Protein AF-A0A1Q9LMV5-F1 (afdb_monomer)

Secondary structure (DSSP, 8-state):
----SS-SS-HHHHHHHHHHHHHHHHHHHHHHHHHHHHHHHGGGT--SHHHHHHHHHHHHHHHHHHHHHHHH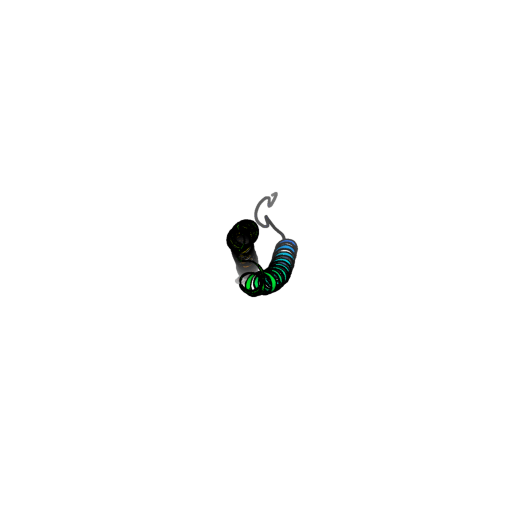HHHHHHHHHHHHHHHHHHHHHHHHHTS------

Mean predicted aligned error: 10.6 Å

Structure (mmCIF, N/CA/C/O backbone):
data_AF-A0A1Q9LMV5-F1
#
_entry.id   AF-A0A1Q9LMV5-F1
#
loop_
_atom_site.group_PDB
_atom_site.id
_atom_site.type_symbol
_atom_site.label_atom_id
_atom_site.label_alt_id
_atom_site.label_comp_id
_atom_site.label_asym_id
_atom_site.label_entity_id
_atom_site.label_seq_id
_atom_site.pdbx_PDB_ins_code
_atom_site.Cartn_x
_atom_site.Cartn_y
_atom_site.Cartn_z
_atom_site.occupancy
_atom_site.B_iso_or_equiv
_atom_site.auth_seq_id
_atom_site.auth_comp_id
_atom_site.auth_asym_id
_atom_site.auth_atom_id
_atom_site.pdbx_PDB_model_num
ATOM 1 N N . MET A 1 1 ? 24.016 15.596 -33.573 1.00 36.94 1 MET A N 1
ATOM 2 C CA . MET A 1 1 ? 22.544 15.575 -33.434 1.00 3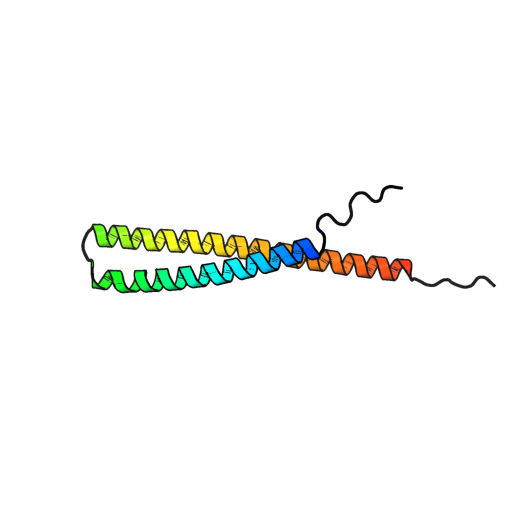6.94 1 MET A CA 1
ATOM 3 C C . MET A 1 1 ? 22.224 15.100 -32.029 1.00 36.94 1 MET A C 1
ATOM 5 O O . MET A 1 1 ? 22.606 13.993 -31.677 1.00 36.94 1 MET A O 1
ATOM 9 N N . SER A 1 2 ? 21.663 15.979 -31.200 1.00 40.12 2 SER A N 1
ATOM 10 C CA . SER A 1 2 ? 21.382 15.704 -29.787 1.00 40.12 2 SER A CA 1
ATOM 11 C C . SER A 1 2 ? 20.191 14.750 -29.676 1.00 40.12 2 SER A C 1
ATOM 13 O O . SER A 1 2 ? 19.092 15.110 -30.092 1.00 40.12 2 SER A O 1
ATOM 15 N N . ASN A 1 3 ? 20.395 13.539 -29.147 1.00 42.53 3 ASN A N 1
ATOM 16 C CA . ASN A 1 3 ? 19.317 12.578 -28.891 1.00 42.53 3 ASN A CA 1
ATOM 17 C C . ASN A 1 3 ? 18.640 12.911 -27.549 1.00 42.53 3 ASN A C 1
ATOM 19 O O . ASN A 1 3 ? 18.738 12.175 -26.570 1.00 42.53 3 ASN A O 1
ATOM 23 N N . ASN A 1 4 ? 18.009 14.083 -27.491 1.00 50.41 4 ASN A N 1
ATOM 24 C CA . ASN A 1 4 ? 17.148 14.484 -26.385 1.00 50.41 4 ASN A CA 1
ATOM 25 C C . ASN A 1 4 ? 15.801 13.761 -26.540 1.00 50.41 4 ASN A C 1
ATOM 27 O O . ASN A 1 4 ? 15.023 14.129 -27.416 1.00 50.41 4 ASN A O 1
ATOM 31 N N . GLY A 1 5 ? 15.506 12.765 -25.691 1.00 44.91 5 GLY A N 1
ATOM 32 C CA . GLY A 1 5 ? 14.101 12.434 -25.400 1.00 44.91 5 GLY A CA 1
ATOM 33 C C . GLY A 1 5 ? 13.666 10.978 -25.202 1.00 44.91 5 GLY A C 1
ATOM 34 O O . GLY A 1 5 ? 12.476 10.783 -24.990 1.00 44.91 5 GLY A O 1
ATOM 35 N N . ARG A 1 6 ? 14.532 9.951 -25.243 1.00 47.66 6 ARG A N 1
ATOM 36 C CA . ARG A 1 6 ? 14.044 8.545 -25.279 1.00 47.66 6 ARG A CA 1
ATOM 37 C C . ARG A 1 6 ? 14.330 7.648 -24.063 1.00 47.66 6 ARG A C 1
ATOM 39 O O . ARG A 1 6 ? 14.067 6.460 -24.143 1.00 47.66 6 ARG A O 1
ATOM 46 N N . ASN A 1 7 ? 14.801 8.198 -22.940 1.00 52.97 7 ASN A N 1
ATOM 47 C CA . ASN A 1 7 ? 15.002 7.465 -21.673 1.00 52.97 7 ASN A CA 1
ATOM 48 C C . ASN A 1 7 ? 14.595 8.334 -20.466 1.00 52.97 7 ASN A C 1
ATOM 50 O O . ASN A 1 7 ? 15.441 8.737 -19.673 1.00 52.97 7 ASN A O 1
ATOM 54 N N . ALA A 1 8 ? 13.313 8.699 -20.346 1.00 54.06 8 ALA A N 1
ATOM 55 C CA . ALA A 1 8 ? 12.851 9.639 -19.312 1.00 54.06 8 ALA A CA 1
ATOM 56 C C . ALA A 1 8 ? 13.029 9.129 -17.862 1.00 54.06 8 ALA A C 1
ATOM 58 O O . ALA A 1 8 ? 13.049 9.933 -16.936 1.00 54.06 8 ALA A O 1
ATOM 59 N N . TYR A 1 9 ? 13.243 7.824 -17.666 1.00 61.09 9 TYR A N 1
ATOM 60 C CA . TYR A 1 9 ? 13.717 7.238 -16.412 1.00 61.09 9 TYR A CA 1
ATOM 61 C C . TYR A 1 9 ? 14.681 6.097 -16.739 1.00 61.09 9 TYR A C 1
ATOM 63 O O . TYR A 1 9 ? 14.364 5.255 -17.579 1.00 61.09 9 TYR A O 1
ATOM 71 N N . SER A 1 10 ? 15.856 6.061 -16.102 1.00 80.50 10 SER A N 1
ATOM 72 C CA . SER A 1 10 ? 16.761 4.918 -16.247 1.00 80.50 10 SER A CA 1
ATOM 73 C C . SER A 1 10 ? 16.100 3.662 -15.672 1.00 80.50 10 SER A C 1
ATOM 75 O O . SER A 1 10 ? 15.412 3.736 -14.651 1.00 80.50 10 SER A O 1
ATOM 77 N N . ASP A 1 11 ? 16.324 2.498 -16.290 1.00 82.12 11 ASP A N 1
ATOM 78 C CA . ASP A 1 11 ? 15.827 1.205 -15.788 1.00 82.12 11 ASP A CA 1
ATOM 79 C C . ASP A 1 11 ? 16.124 1.023 -14.292 1.00 82.12 11 ASP A C 1
ATOM 81 O O . ASP A 1 11 ? 15.278 0.558 -13.531 1.00 82.12 11 ASP A O 1
ATOM 85 N N . GLN A 1 12 ? 17.302 1.472 -13.849 1.00 83.88 12 GLN A N 1
ATOM 86 C CA . GLN A 1 12 ? 17.714 1.413 -12.451 1.00 83.88 12 GLN A CA 1
ATOM 87 C C . GLN A 1 12 ? 16.842 2.275 -11.526 1.00 83.88 12 GLN A C 1
ATOM 89 O O . GLN A 1 12 ? 16.544 1.862 -10.404 1.00 83.88 12 GLN A O 1
ATOM 94 N N . ALA A 1 13 ? 16.412 3.457 -11.978 1.00 85.62 13 ALA A N 1
ATOM 95 C CA . ALA A 1 13 ? 15.504 4.304 -11.212 1.00 85.62 13 ALA A CA 1
ATOM 96 C C 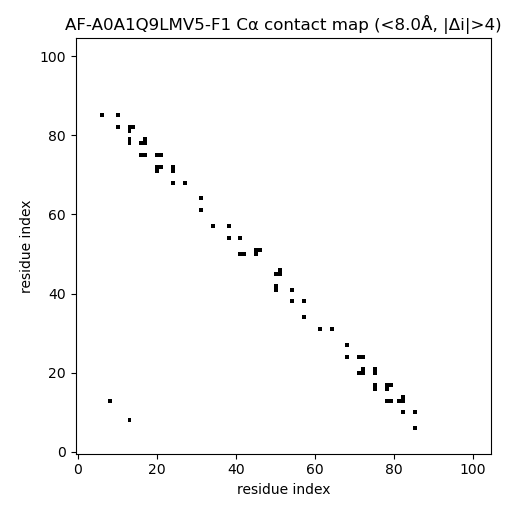. ALA A 1 13 ? 14.128 3.640 -11.061 1.00 85.62 13 ALA A C 1
ATOM 98 O O . ALA A 1 13 ? 13.583 3.615 -9.958 1.00 85.62 13 ALA A O 1
ATOM 99 N N . LEU A 1 14 ? 13.601 3.035 -12.132 1.00 88.75 14 LEU A N 1
ATOM 100 C CA . LEU A 1 14 ? 12.328 2.308 -12.085 1.00 88.75 14 LEU A CA 1
ATOM 101 C C . LEU A 1 14 ? 12.405 1.092 -11.162 1.00 88.75 14 LEU A C 1
ATOM 103 O O . LEU A 1 14 ? 11.516 0.905 -10.338 1.00 88.75 14 LEU A O 1
ATOM 107 N N . ILE A 1 15 ? 13.486 0.311 -11.233 1.00 90.31 15 ILE A N 1
ATOM 108 C CA . ILE A 1 15 ? 13.720 -0.825 -10.328 1.00 90.31 15 ILE A CA 1
ATOM 109 C C . ILE A 1 15 ? 13.750 -0.363 -8.866 1.00 90.31 15 ILE A C 1
ATOM 111 O O . ILE A 1 15 ? 13.131 -0.994 -8.012 1.00 90.31 15 ILE A O 1
ATOM 115 N N . SER A 1 16 ? 14.423 0.753 -8.572 1.00 90.06 16 SER A N 1
ATOM 116 C CA . SER A 1 16 ? 14.467 1.314 -7.216 1.00 90.06 16 SER A CA 1
ATOM 117 C C . SER A 1 16 ? 13.072 1.701 -6.708 1.00 90.06 16 SER A C 1
ATOM 119 O O . SER A 1 16 ? 12.684 1.313 -5.605 1.00 90.06 16 SER A O 1
ATOM 121 N N . VAL A 1 17 ? 12.279 2.394 -7.536 1.00 88.56 17 VAL A N 1
ATOM 122 C CA . VAL A 1 17 ? 10.896 2.780 -7.202 1.00 88.56 17 VAL A CA 1
ATOM 123 C C . VAL A 1 17 ? 10.009 1.553 -6.986 1.00 88.56 17 VAL A C 1
ATOM 125 O O . VAL A 1 17 ? 9.257 1.513 -6.012 1.00 88.56 17 VAL A O 1
ATOM 128 N N . ILE A 1 18 ? 10.111 0.542 -7.851 1.00 92.44 18 ILE A N 1
ATOM 129 C CA . ILE A 1 18 ? 9.370 -0.721 -7.733 1.00 92.44 18 ILE A CA 1
ATOM 130 C C . ILE A 1 18 ? 9.696 -1.406 -6.402 1.00 92.44 18 ILE A C 1
ATOM 132 O O . ILE A 1 18 ? 8.788 -1.700 -5.626 1.00 92.44 18 ILE A O 1
ATOM 136 N N . ASN A 1 19 ? 10.982 -1.588 -6.095 1.00 94.00 19 ASN A N 1
ATOM 137 C CA . ASN A 1 19 ? 11.420 -2.271 -4.877 1.00 94.00 19 ASN A CA 1
ATOM 138 C C . ASN A 1 19 ? 11.012 -1.509 -3.608 1.00 94.00 19 ASN A C 1
ATOM 140 O O . ASN A 1 19 ? 10.543 -2.112 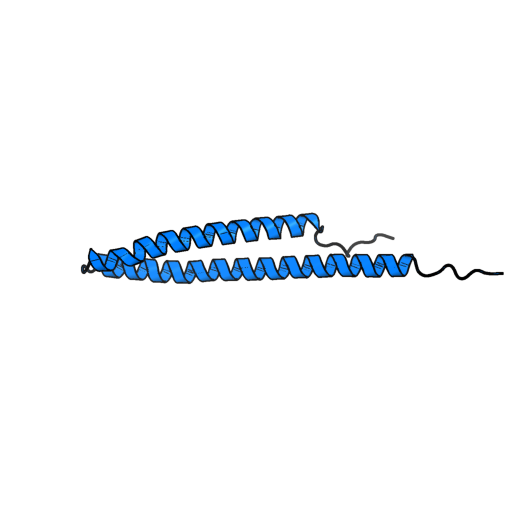-2.639 1.00 94.00 19 ASN A O 1
ATOM 144 N N . GLY A 1 20 ? 11.159 -0.181 -3.614 1.00 94.19 20 GLY A N 1
ATOM 145 C CA . GLY A 1 20 ? 10.729 0.668 -2.504 1.00 94.19 20 GLY A CA 1
ATOM 146 C C . GLY A 1 20 ? 9.217 0.595 -2.281 1.00 94.19 20 GLY A C 1
ATOM 147 O O . GLY A 1 20 ? 8.759 0.483 -1.145 1.00 94.19 20 GLY A O 1
ATOM 148 N N . THR A 1 21 ? 8.442 0.572 -3.366 1.00 92.56 21 THR A N 1
ATOM 149 C CA . THR A 1 21 ? 6.979 0.481 -3.307 1.00 92.56 21 THR A CA 1
ATOM 150 C C . THR A 1 21 ? 6.515 -0.900 -2.829 1.00 92.56 21 THR A C 1
ATOM 152 O O . THR A 1 21 ? 5.635 -0.970 -1.975 1.00 92.56 21 THR A O 1
ATOM 155 N N . ASP A 1 22 ? 7.128 -1.995 -3.297 1.00 92.62 22 ASP A N 1
ATOM 156 C CA . ASP A 1 22 ? 6.828 -3.363 -2.829 1.00 92.62 22 ASP A CA 1
ATOM 157 C C . ASP A 1 22 ? 7.154 -3.531 -1.327 1.00 92.62 22 ASP A C 1
ATOM 159 O O . ASP A 1 22 ? 6.381 -4.131 -0.571 1.00 92.62 22 ASP A O 1
ATOM 163 N N . THR A 1 23 ? 8.258 -2.930 -0.866 1.00 95.00 23 THR A N 1
ATOM 164 C CA . THR A 1 23 ? 8.635 -2.912 0.559 1.00 95.00 23 THR A CA 1
ATOM 165 C C . THR A 1 23 ? 7.605 -2.151 1.391 1.00 95.00 23 THR A C 1
ATOM 167 O O . THR A 1 23 ? 7.109 -2.669 2.391 1.00 95.00 23 THR A O 1
ATOM 170 N N . ALA A 1 24 ? 7.231 -0.946 0.957 1.00 91.94 24 ALA A N 1
ATOM 171 C CA . ALA A 1 24 ? 6.254 -0.123 1.658 1.00 91.94 24 ALA A CA 1
ATOM 172 C C . ALA A 1 24 ? 4.878 -0.800 1.736 1.00 91.94 24 ALA A C 1
ATOM 174 O O . ALA A 1 24 ? 4.273 -0.809 2.804 1.00 91.94 24 ALA A O 1
ATOM 175 N N . ILE A 1 25 ? 4.406 -1.428 0.652 1.00 91.75 25 ILE A N 1
ATOM 176 C CA . ILE A 1 25 ? 3.154 -2.205 0.649 1.00 91.75 25 ILE A CA 1
ATOM 177 C C . ILE A 1 25 ? 3.210 -3.340 1.672 1.00 91.75 25 ILE A C 1
ATOM 179 O O . ILE A 1 25 ? 2.260 -3.537 2.429 1.00 91.75 25 ILE A O 1
ATOM 183 N N . SER A 1 26 ? 4.332 -4.053 1.741 1.00 93.06 26 SER A N 1
ATOM 184 C CA . SER A 1 26 ? 4.511 -5.147 2.699 1.00 93.06 26 SER A CA 1
ATOM 185 C C . SER A 1 26 ? 4.436 -4.652 4.146 1.00 93.06 26 SER A C 1
ATOM 187 O O . SER A 1 26 ? 3.681 -5.206 4.946 1.00 93.06 26 SER A O 1
ATOM 189 N N . SER A 1 27 ? 5.147 -3.569 4.476 1.00 92.75 27 SER A N 1
ATOM 190 C CA . SER A 1 27 ? 5.074 -2.941 5.802 1.00 92.75 27 SER A CA 1
ATOM 191 C C . SER A 1 27 ? 3.676 -2.406 6.110 1.00 92.75 27 SER A C 1
ATOM 193 O O . SER A 1 27 ? 3.186 -2.554 7.227 1.00 92.75 27 SER A O 1
ATOM 195 N N . MET A 1 28 ? 2.998 -1.829 5.118 1.00 88.81 28 MET A N 1
ATOM 196 C CA . MET A 1 28 ? 1.639 -1.334 5.291 1.00 88.81 28 MET A CA 1
ATOM 197 C C . MET A 1 28 ? 0.662 -2.469 5.623 1.00 88.81 28 MET A C 1
ATOM 199 O O . MET A 1 28 ? -0.110 -2.369 6.576 1.00 88.81 28 MET A O 1
ATOM 203 N N . ASN A 1 29 ? 0.738 -3.590 4.910 1.00 89.44 29 ASN A N 1
ATOM 204 C CA . ASN A 1 29 ? -0.100 -4.755 5.191 1.00 89.44 29 ASN A CA 1
ATOM 205 C C . ASN A 1 29 ? 0.131 -5.309 6.608 1.00 89.44 29 ASN A C 1
ATOM 207 O O . ASN A 1 29 ? -0.827 -5.712 7.269 1.00 89.44 29 ASN A O 1
ATOM 211 N N . GLN A 1 30 ? 1.371 -5.273 7.109 1.00 92.19 30 GLN A N 1
ATOM 212 C CA . GLN A 1 30 ? 1.675 -5.654 8.494 1.00 92.19 30 GLN A CA 1
ATOM 213 C C . GLN A 1 30 ? 0.994 -4.726 9.509 1.00 92.19 30 GLN A C 1
ATOM 215 O O . GLN A 1 30 ? 0.346 -5.212 10.437 1.00 92.19 30 GLN A O 1
ATOM 220 N N . VAL A 1 31 ? 1.088 -3.406 9.316 1.00 90.12 31 VAL A N 1
ATOM 221 C CA . VAL A 1 31 ? 0.428 -2.417 10.188 1.00 90.12 31 VAL A CA 1
ATOM 222 C C . VAL A 1 31 ? -1.091 -2.596 10.164 1.00 90.12 31 VAL A C 1
ATOM 224 O O . VAL A 1 31 ? -1.725 -2.600 11.218 1.00 90.12 31 VAL A O 1
ATOM 227 N N . SER A 1 32 ? -1.681 -2.819 8.985 1.00 88.38 32 SER A N 1
ATOM 228 C CA . SER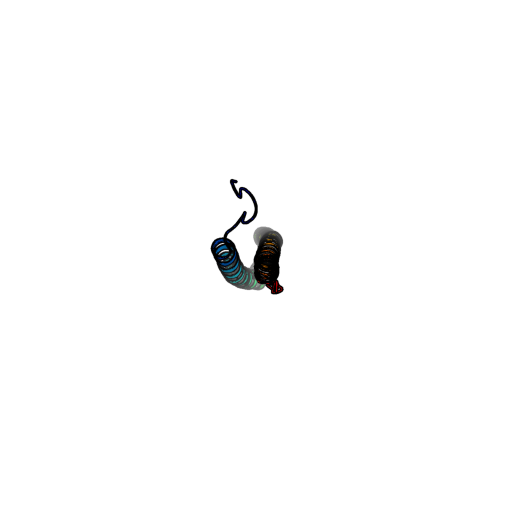 A 1 32 ? -3.117 -3.095 8.849 1.00 88.38 32 SER A CA 1
ATOM 229 C C . SER A 1 32 ? -3.541 -4.336 9.641 1.00 88.38 32 SER A C 1
ATOM 231 O O . SER A 1 32 ? -4.530 -4.294 10.372 1.00 88.38 32 SER A O 1
ATOM 233 N N . GLY A 1 33 ? -2.751 -5.415 9.595 1.00 87.62 33 GLY A N 1
ATOM 234 C CA . GLY A 1 33 ? -3.003 -6.623 10.387 1.00 87.62 33 GLY A CA 1
ATOM 235 C C . GLY A 1 33 ? -2.942 -6.387 11.902 1.00 87.62 33 GLY A C 1
ATOM 236 O O . GLY A 1 33 ? -3.794 -6.881 12.647 1.00 87.62 33 GLY A O 1
ATOM 237 N N . GLN A 1 34 ? -1.977 -5.590 12.369 1.00 88.94 34 GLN A N 1
ATOM 238 C CA . GLN A 1 34 ? -1.871 -5.214 13.784 1.00 88.94 34 GLN A CA 1
ATOM 239 C C . GLN A 1 34 ? -3.070 -4.379 14.239 1.00 88.94 34 GLN A C 1
ATOM 241 O O . GLN A 1 34 ? -3.677 -4.677 15.269 1.00 88.94 34 GLN A O 1
ATOM 246 N N . VAL A 1 35 ? -3.459 -3.375 13.451 1.00 86.12 35 VAL A N 1
ATOM 247 C CA . VAL A 1 35 ? -4.621 -2.538 13.761 1.00 86.12 35 VAL A CA 1
ATOM 248 C C . VAL A 1 35 ? -5.916 -3.345 13.721 1.00 86.12 35 VAL A C 1
ATOM 250 O O . VAL A 1 35 ? -6.729 -3.214 14.631 1.00 86.12 35 VAL A O 1
ATOM 253 N N . GLY A 1 36 ? -6.089 -4.235 12.741 1.00 84.62 36 GLY A N 1
ATOM 254 C CA . GLY A 1 36 ? -7.233 -5.147 12.678 1.00 84.62 36 GLY A CA 1
ATOM 255 C C . GLY A 1 36 ? -7.339 -6.052 13.911 1.00 84.62 36 GLY A C 1
ATOM 256 O O . GLY A 1 36 ? -8.435 -6.281 14.421 1.00 84.62 36 GLY A O 1
ATOM 257 N N . SER A 1 37 ? -6.202 -6.493 14.454 1.00 85.38 37 SER A N 1
ATOM 258 C CA . SER A 1 37 ? -6.164 -7.309 15.676 1.00 85.38 37 SER A CA 1
A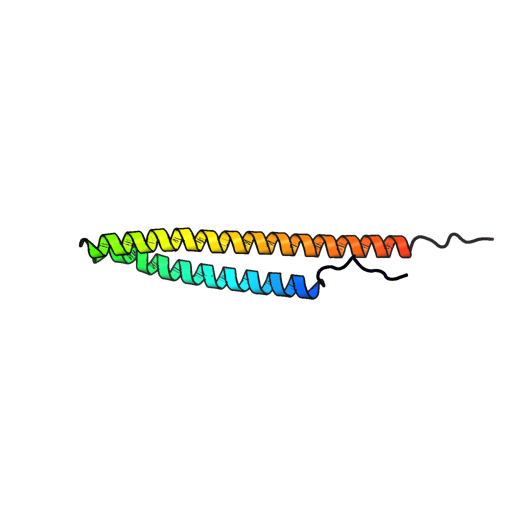TOM 259 C C . SER A 1 37 ? -6.613 -6.518 16.913 1.00 85.38 37 SER A C 1
ATOM 261 O O . SER A 1 37 ? -7.379 -7.031 17.726 1.00 85.38 37 SER A O 1
ATOM 263 N N . VAL A 1 38 ? -6.206 -5.247 17.033 1.00 82.38 38 VAL A N 1
ATOM 264 C CA . VAL A 1 38 ? -6.677 -4.334 18.097 1.00 82.38 38 VAL A CA 1
ATOM 265 C C . VAL A 1 38 ? -8.158 -3.980 17.907 1.00 82.38 38 VAL A C 1
ATOM 267 O O . VAL A 1 38 ? -8.925 -3.938 18.871 1.00 82.38 38 VAL A O 1
ATOM 270 N N . ALA A 1 39 ? -8.585 -3.778 16.658 1.00 78.81 39 ALA A N 1
ATOM 271 C CA . ALA A 1 39 ? -9.972 -3.508 16.293 1.00 78.81 39 ALA A CA 1
ATOM 272 C C . ALA A 1 39 ? -10.919 -4.630 16.744 1.00 78.81 39 ALA A C 1
ATOM 274 O O . ALA A 1 39 ? -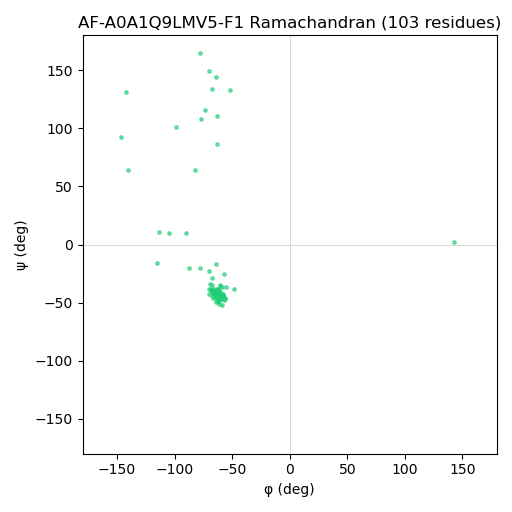11.985 -4.354 17.297 1.00 78.81 39 ALA A O 1
ATOM 275 N N . ALA A 1 40 ? -10.504 -5.886 16.564 1.00 77.69 40 ALA A N 1
ATOM 276 C CA . ALA A 1 40 ? -11.301 -7.067 16.879 1.00 77.69 40 ALA A CA 1
ATOM 277 C C . ALA A 1 40 ? -11.561 -7.268 18.382 1.00 77.69 40 ALA A C 1
ATOM 279 O O . ALA A 1 40 ? -12.596 -7.823 18.747 1.00 77.69 40 ALA A O 1
ATOM 280 N N . VAL A 1 41 ? -10.665 -6.805 19.260 1.00 77.38 41 VAL A N 1
ATOM 281 C CA . VAL A 1 41 ? -10.805 -6.989 20.718 1.00 77.38 41 VAL A CA 1
ATOM 282 C C . VAL A 1 41 ? -11.615 -5.885 21.404 1.00 77.38 41 VAL A C 1
ATOM 284 O O . VAL A 1 41 ? -12.171 -6.113 22.476 1.00 77.38 41 VAL A O 1
ATOM 287 N N . MET A 1 42 ? -11.764 -4.701 20.799 1.00 69.00 42 MET A N 1
ATOM 288 C CA . MET A 1 42 ? -12.509 -3.589 21.417 1.00 69.00 42 MET A CA 1
ATOM 289 C C . MET A 1 42 ? -13.998 -3.833 21.695 1.00 69.00 42 MET A C 1
ATOM 291 O O . MET A 1 42 ? -14.467 -3.363 22.736 1.00 69.00 42 MET A O 1
ATOM 295 N N . PRO A 1 43 ? -14.772 -4.525 20.834 1.00 65.06 43 PRO A N 1
ATOM 296 C CA . PRO A 1 43 ? -16.177 -4.813 21.113 1.00 65.06 43 PRO A CA 1
ATOM 297 C C . PRO A 1 43 ? -16.387 -5.580 22.424 1.00 65.06 43 PRO A C 1
ATOM 299 O O . PRO A 1 43 ? -17.441 -5.443 23.034 1.00 65.06 43 PRO A O 1
ATOM 302 N N . MET A 1 44 ? -15.384 -6.338 22.885 1.00 62.06 44 MET A N 1
ATOM 303 C CA . MET A 1 44 ? -15.463 -7.113 24.127 1.00 62.06 44 MET A CA 1
ATOM 304 C C . MET A 1 44 ? -15.281 -6.266 25.392 1.00 62.06 44 MET A C 1
ATOM 306 O O . MET A 1 44 ? -15.686 -6.698 26.466 1.00 62.06 44 MET A O 1
ATOM 310 N N . VAL A 1 45 ? -14.684 -5.074 25.286 1.00 60.09 45 VAL A N 1
ATOM 311 C CA . VAL A 1 45 ? -14.265 -4.276 26.454 1.00 60.09 45 VAL A CA 1
ATOM 312 C C . VAL A 1 45 ? -15.011 -2.950 26.586 1.00 60.09 45 VAL A C 1
ATOM 314 O O . VAL A 1 45 ? -14.949 -2.336 27.648 1.00 60.09 45 VAL A O 1
ATOM 317 N N . ASN A 1 46 ? -15.699 -2.470 25.539 1.00 59.69 46 ASN A N 1
ATOM 318 C CA . ASN A 1 46 ? -16.195 -1.095 25.542 1.00 59.69 46 ASN A CA 1
ATOM 319 C C . ASN A 1 46 ? -17.539 -0.894 24.808 1.00 59.69 46 ASN A C 1
ATOM 321 O O . ASN A 1 46 ? -17.579 -0.619 23.608 1.00 59.69 46 ASN A O 1
ATOM 325 N N . ASN A 1 47 ? -18.645 -0.975 25.561 1.00 72.12 47 ASN A N 1
ATOM 326 C CA . ASN A 1 47 ? -19.999 -0.576 25.130 1.00 72.12 47 ASN A CA 1
ATOM 327 C C . ASN A 1 47 ? -20.333 0.897 25.445 1.00 72.12 47 ASN A C 1
ATOM 329 O O . ASN A 1 47 ? -21.481 1.315 25.320 1.00 72.12 47 ASN A O 1
ATOM 333 N N . SER A 1 48 ? -19.352 1.694 25.871 1.00 81.19 48 SER A N 1
ATOM 334 C CA . SER A 1 48 ? -19.565 3.123 26.107 1.00 81.19 48 SER A CA 1
ATOM 335 C C . SER A 1 48 ? -19.586 3.922 24.795 1.00 81.19 48 SER A C 1
ATOM 337 O O . SER A 1 48 ? -19.110 3.467 23.751 1.00 81.19 48 SER A O 1
ATOM 339 N N . GLU A 1 49 ? -20.082 5.159 24.854 1.00 82.38 49 GLU A N 1
ATOM 340 C CA . GLU A 1 49 ? -20.061 6.097 23.726 1.00 82.38 49 GLU A CA 1
ATOM 341 C C . GLU A 1 49 ? -18.639 6.313 23.169 1.00 82.38 49 GLU A C 1
ATOM 343 O O . GLU A 1 49 ? -18.447 6.404 21.954 1.00 82.38 49 GLU A O 1
ATOM 348 N N . SER A 1 50 ? -17.619 6.336 24.036 1.00 82.00 50 SER A N 1
ATOM 349 C CA . SER A 1 50 ? -16.219 6.453 23.611 1.00 82.00 50 SER A CA 1
ATOM 350 C C . SER A 1 50 ? -15.723 5.192 22.895 1.00 82.00 50 SER A C 1
ATOM 352 O O . SER A 1 50 ? -14.973 5.305 21.927 1.00 82.00 50 SER A O 1
ATOM 354 N N . GLY A 1 51 ? -16.200 4.006 23.286 1.00 81.75 51 GLY A N 1
ATOM 355 C CA . GLY A 1 51 ? -15.930 2.747 22.584 1.00 81.75 51 GLY A CA 1
ATOM 356 C C . GLY A 1 51 ? -16.505 2.714 21.168 1.00 81.75 51 GLY A C 1
ATOM 357 O O . GLY A 1 51 ? -15.837 2.269 20.234 1.00 81.75 51 GLY A O 1
ATOM 358 N N . ILE A 1 52 ? -17.715 3.250 20.980 1.00 82.31 52 ILE A N 1
ATOM 359 C CA . ILE A 1 52 ? -18.344 3.378 19.656 1.00 82.31 52 ILE A CA 1
ATOM 360 C C . ILE A 1 52 ? -17.569 4.372 18.780 1.00 82.31 52 ILE A C 1
ATOM 362 O O . ILE A 1 52 ? -17.258 4.060 17.630 1.00 82.31 52 ILE A O 1
ATOM 366 N N . LYS A 1 53 ? -17.203 5.544 19.321 1.00 85.75 53 LYS A N 1
ATOM 367 C CA . LYS A 1 53 ? -16.391 6.544 18.599 1.00 85.75 53 LYS A CA 1
ATOM 368 C C . LYS A 1 53 ? -15.050 5.965 18.155 1.00 85.75 53 LYS A C 1
ATOM 370 O O . LYS A 1 53 ? -14.656 6.145 17.006 1.00 85.75 53 LYS A O 1
ATOM 375 N N . LEU A 1 54 ? -14.382 5.232 19.043 1.00 83.88 54 LEU A N 1
ATOM 376 C CA . LEU A 1 54 ? -13.106 4.596 18.747 1.00 83.88 54 LEU A CA 1
ATOM 377 C C . LEU A 1 54 ? -13.245 3.525 17.655 1.00 83.88 54 LEU A C 1
ATOM 379 O O . LEU A 1 54 ? -12.470 3.525 16.704 1.00 83.88 54 LEU A O 1
ATOM 383 N N . ARG A 1 55 ? -14.275 2.671 17.723 1.00 82.12 55 ARG A N 1
ATOM 384 C CA . ARG A 1 55 ? -14.574 1.685 16.670 1.00 82.12 55 ARG A CA 1
ATOM 385 C C . ARG A 1 55 ? -14.763 2.344 15.304 1.00 82.12 55 ARG A C 1
ATOM 387 O O . ARG A 1 55 ? -14.186 1.882 14.326 1.00 82.12 55 ARG A O 1
ATOM 394 N N . ASN A 1 56 ? -15.527 3.434 15.242 1.00 86.19 56 ASN A N 1
ATOM 395 C CA . ASN A 1 56 ? -15.731 4.178 13.999 1.00 86.19 56 ASN A CA 1
ATOM 396 C C . ASN A 1 56 ? -14.415 4.754 13.463 1.00 86.19 56 ASN A C 1
ATOM 398 O O . ASN A 1 56 ? -14.164 4.671 12.265 1.00 86.19 56 ASN A O 1
ATOM 402 N N . ALA A 1 57 ? -13.553 5.278 14.342 1.00 88.62 57 ALA A N 1
ATOM 403 C CA . ALA A 1 57 ? -12.235 5.770 13.952 1.00 88.62 57 ALA A CA 1
ATOM 404 C C . ALA A 1 57 ? -11.359 4.661 13.344 1.00 88.62 57 ALA A C 1
ATOM 406 O O . ALA A 1 57 ? -10.715 4.897 12.325 1.00 88.62 57 ALA A O 1
ATOM 407 N N . PHE A 1 58 ? -11.382 3.447 13.906 1.00 87.31 58 PHE A N 1
ATOM 408 C CA . PHE A 1 58 ? -10.682 2.299 13.324 1.00 87.31 58 PHE A CA 1
ATOM 409 C C . PHE A 1 58 ? -11.233 1.912 11.951 1.00 87.31 58 PHE A C 1
ATOM 411 O O . PHE A 1 58 ? -10.450 1.706 11.030 1.00 87.31 58 PHE A O 1
ATOM 418 N N . THR A 1 59 ? -12.557 1.881 11.777 1.00 85.75 59 THR A N 1
ATOM 419 C CA . THR A 1 59 ? -13.176 1.608 10.470 1.00 85.75 59 THR A CA 1
ATOM 420 C C . THR A 1 59 ? -12.761 2.637 9.416 1.00 85.75 59 THR A C 1
ATOM 422 O O . THR A 1 59 ? -12.361 2.256 8.314 1.00 85.75 59 THR A O 1
ATOM 425 N N . THR A 1 60 ? -12.814 3.933 9.747 1.00 90.94 60 THR A N 1
ATOM 426 C CA . THR A 1 60 ? -12.379 5.010 8.843 1.00 90.94 60 THR A CA 1
ATOM 427 C C . THR A 1 60 ? -10.900 4.872 8.506 1.00 90.94 60 THR A C 1
ATOM 429 O O . THR A 1 60 ? -10.539 4.864 7.332 1.00 90.94 60 THR A O 1
ATOM 432 N N . TRP A 1 61 ? -10.055 4.674 9.523 1.00 89.56 61 TRP A N 1
ATOM 433 C CA . TRP A 1 61 ? -8.623 4.473 9.331 1.00 89.56 61 TRP A CA 1
ATOM 434 C C . TRP A 1 61 ? -8.340 3.296 8.392 1.00 89.56 61 TRP A C 1
ATOM 436 O O . TRP A 1 61 ? -7.572 3.451 7.449 1.00 89.56 61 TRP A O 1
ATOM 446 N N . THR A 1 62 ? -8.995 2.146 8.580 1.00 87.81 62 THR A N 1
ATOM 447 C CA . THR A 1 62 ? -8.807 0.969 7.718 1.00 87.81 62 THR A CA 1
ATOM 448 C C . THR A 1 62 ? -9.209 1.254 6.271 1.00 87.81 62 THR A C 1
ATOM 450 O O . THR A 1 62 ? -8.512 0.833 5.348 1.00 87.81 62 THR A O 1
ATOM 453 N N . SER A 1 63 ? -10.306 1.982 6.053 1.00 90.38 63 SER A N 1
ATOM 454 C CA . SER A 1 63 ? -10.743 2.383 4.711 1.00 90.38 63 SER A CA 1
ATOM 455 C C . SER A 1 63 ? -9.704 3.268 4.016 1.00 90.38 63 SER A C 1
ATOM 457 O O . SER A 1 63 ? -9.278 2.970 2.897 1.00 90.38 63 SER A O 1
ATOM 459 N N . ASP A 1 64 ? -9.259 4.328 4.690 1.00 91.75 64 ASP A N 1
ATOM 460 C CA . ASP A 1 64 ? -8.278 5.269 4.143 1.00 91.75 64 ASP A CA 1
ATOM 461 C C . ASP A 1 64 ? -6.929 4.588 3.895 1.00 91.75 64 ASP A C 1
ATOM 463 O O . ASP A 1 64 ? -6.293 4.788 2.859 1.00 91.75 64 ASP A O 1
ATOM 467 N N . PHE A 1 65 ? -6.524 3.710 4.808 1.00 91.62 65 PHE A N 1
ATOM 468 C CA . PHE A 1 65 ? -5.301 2.936 4.689 1.00 91.62 65 PHE A CA 1
ATOM 469 C C . PHE A 1 65 ? -5.322 2.010 3.468 1.00 91.62 65 PHE A C 1
ATOM 471 O O . PHE A 1 65 ? -4.389 2.011 2.664 1.00 91.62 65 PHE A O 1
ATOM 478 N N . ASN A 1 66 ? -6.416 1.268 3.273 1.00 89.50 66 ASN A N 1
ATOM 479 C CA . ASN A 1 66 ? -6.580 0.397 2.110 1.00 89.50 66 ASN A CA 1
ATOM 480 C C . ASN A 1 66 ? -6.534 1.189 0.798 1.00 89.50 66 ASN A C 1
ATOM 482 O O . ASN A 1 66 ? -5.974 0.711 -0.189 1.00 89.50 66 ASN A O 1
ATOM 486 N N . ARG A 1 67 ? -7.061 2.419 0.784 1.00 95.12 67 ARG A N 1
ATOM 487 C CA . ARG A 1 67 ? -6.963 3.311 -0.375 1.00 95.12 67 ARG A CA 1
ATOM 488 C C . ARG A 1 67 ? -5.513 3.695 -0.683 1.00 95.12 67 ARG A C 1
ATOM 490 O O . ARG A 1 67 ? -5.124 3.670 -1.849 1.00 95.12 67 ARG A O 1
ATOM 497 N N . VAL A 1 68 ? -4.702 4.013 0.328 1.00 93.56 68 VAL A N 1
ATOM 498 C CA . VAL A 1 68 ? -3.269 4.309 0.136 1.00 93.56 68 VAL A CA 1
ATOM 499 C C . VAL A 1 68 ? -2.530 3.093 -0.421 1.00 93.56 68 VAL A C 1
ATOM 501 O O . VAL A 1 68 ? -1.788 3.228 -1.395 1.00 93.56 68 VAL A O 1
ATOM 504 N N . VAL A 1 69 ? -2.781 1.901 0.130 1.00 92.00 69 VAL A N 1
ATOM 505 C CA . VAL A 1 69 ? -2.199 0.649 -0.380 1.00 92.00 69 VAL A CA 1
ATOM 506 C C . VAL A 1 69 ? -2.553 0.452 -1.855 1.00 92.00 69 VAL A C 1
ATOM 508 O O . VAL A 1 69 ? -1.656 0.231 -2.663 1.00 92.00 69 VAL A O 1
ATOM 511 N N . GLN A 1 70 ? -3.825 0.618 -2.233 1.00 94.31 70 GLN A N 1
ATOM 512 C CA . GLN A 1 70 ? -4.269 0.507 -3.628 1.00 94.31 70 GLN A CA 1
ATOM 513 C C . GLN A 1 70 ? -3.570 1.509 -4.554 1.00 94.31 70 GLN A C 1
ATOM 515 O O . GLN A 1 70 ? -3.137 1.136 -5.644 1.00 94.31 70 GLN A O 1
ATOM 520 N N . MET A 1 71 ? -3.416 2.765 -4.124 1.00 93.38 71 MET A N 1
ATOM 521 C CA . MET A 1 71 ? -2.707 3.786 -4.903 1.00 93.38 71 MET A CA 1
ATOM 522 C C . MET A 1 71 ? -1.227 3.435 -5.100 1.00 93.38 71 MET A C 1
ATOM 524 O O . MET A 1 71 ? -0.690 3.620 -6.192 1.00 93.38 71 MET A O 1
ATOM 528 N N . MET A 1 72 ? -0.566 2.899 -4.071 1.00 91.88 72 MET A N 1
ATOM 529 C CA . MET A 1 72 ? 0.822 2.441 -4.181 1.00 91.88 72 MET A CA 1
ATOM 530 C C . MET A 1 72 ? 0.946 1.205 -5.076 1.00 91.88 72 MET A C 1
ATOM 532 O O . MET A 1 72 ? 1.880 1.114 -5.870 1.00 91.88 72 MET A O 1
ATOM 536 N N . THR A 1 73 ? -0.008 0.279 -5.007 1.00 92.94 73 THR A N 1
ATOM 537 C CA . THR A 1 73 ? -0.074 -0.874 -5.910 1.00 92.94 73 THR A CA 1
ATOM 538 C C . THR A 1 73 ? -0.226 -0.439 -7.372 1.00 92.94 73 THR A C 1
ATOM 540 O O . THR A 1 73 ? 0.511 -0.930 -8.224 1.00 92.94 73 THR A O 1
ATOM 543 N N . ASP A 1 74 ? -1.112 0.517 -7.669 1.00 94.94 74 ASP A N 1
ATOM 544 C CA . ASP A 1 74 ? -1.288 1.072 -9.021 1.00 94.94 74 ASP A CA 1
ATOM 545 C C . ASP A 1 74 ? -0.014 1.767 -9.535 1.00 94.94 74 ASP A C 1
ATOM 547 O O . ASP A 1 74 ? 0.426 1.525 -10.661 1.00 94.94 74 ASP A O 1
ATOM 551 N N . LEU A 1 75 ? 0.649 2.567 -8.689 1.00 90.69 75 LEU A N 1
ATOM 552 C CA . LEU A 1 75 ? 1.942 3.171 -9.026 1.00 90.69 75 LEU A CA 1
ATOM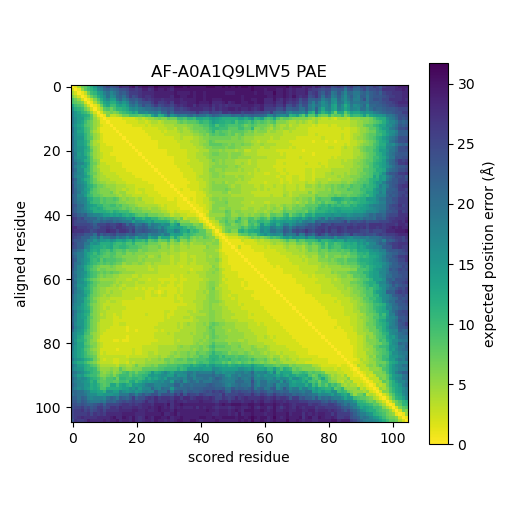 553 C C . LEU A 1 75 ? 2.993 2.106 -9.375 1.00 90.69 75 LEU A C 1
ATOM 555 O O . LEU A 1 75 ? 3.722 2.252 -10.357 1.00 90.69 75 LEU A O 1
ATOM 559 N N . ASN A 1 76 ? 3.059 1.027 -8.592 1.00 92.38 76 ASN A N 1
ATOM 560 C CA . ASN A 1 76 ? 4.001 -0.063 -8.819 1.00 92.38 76 ASN A CA 1
ATOM 561 C C . ASN A 1 76 ? 3.734 -0.774 -10.153 1.00 92.38 76 ASN A C 1
ATOM 563 O O . ASN A 1 76 ? 4.668 -1.013 -10.920 1.00 92.38 76 ASN A O 1
ATOM 567 N N . TYR A 1 77 ? 2.465 -1.049 -10.471 1.00 95.31 77 TYR A N 1
ATOM 568 C CA . TYR A 1 77 ? 2.090 -1.634 -11.758 1.00 95.31 77 TYR A CA 1
ATOM 569 C C . TYR A 1 77 ? 2.508 -0.751 -12.931 1.00 95.31 77 TYR A C 1
ATOM 571 O O . TYR A 1 77 ? 3.161 -1.236 -13.854 1.00 95.31 77 TYR A O 1
ATOM 579 N N . LYS A 1 78 ? 2.243 0.556 -12.856 1.00 92.06 78 LYS A N 1
ATOM 580 C CA . LYS A 1 78 ? 2.663 1.515 -13.889 1.00 92.06 78 LYS A CA 1
ATOM 581 C C . LYS A 1 78 ? 4.182 1.570 -14.049 1.00 92.06 78 LYS A C 1
ATOM 583 O O . LYS A 1 78 ? 4.676 1.623 -15.174 1.00 92.06 78 LYS A O 1
ATOM 588 N N . ALA A 1 79 ? 4.936 1.518 -12.950 1.00 90.94 79 ALA A N 1
ATOM 589 C CA . ALA A 1 79 ? 6.397 1.486 -12.996 1.00 90.94 79 ALA A CA 1
ATOM 590 C C . ALA A 1 79 ? 6.933 0.185 -13.627 1.00 90.94 79 ALA A C 1
ATOM 592 O O . ALA A 1 79 ? 7.848 0.235 -14.453 1.00 90.94 79 ALA A O 1
ATOM 593 N N . LYS A 1 80 ? 6.341 -0.970 -13.289 1.00 92.00 80 LYS A N 1
ATOM 594 C CA . LYS A 1 80 ? 6.657 -2.277 -13.896 1.00 92.00 80 LYS A CA 1
ATOM 595 C C . LYS A 1 80 ? 6.354 -2.287 -15.398 1.00 92.00 80 LYS A C 1
ATOM 597 O O . LYS A 1 80 ? 7.176 -2.765 -16.181 1.00 92.00 80 LYS A O 1
ATOM 602 N N . ASP A 1 81 ? 5.224 -1.714 -15.807 1.00 91.56 81 ASP A N 1
ATOM 603 C CA . ASP A 1 81 ? 4.854 -1.582 -17.217 1.00 91.56 81 ASP A CA 1
ATOM 604 C C . ASP A 1 81 ? 5.819 -0.682 -17.987 1.00 91.56 81 ASP A C 1
ATOM 606 O O . ASP A 1 81 ? 6.275 -1.056 -19.068 1.00 91.56 81 ASP A O 1
ATOM 610 N N . LEU A 1 82 ? 6.195 0.463 -17.415 1.00 90.00 82 LEU A N 1
ATOM 611 C CA . LEU A 1 82 ? 7.167 1.357 -18.037 1.00 90.00 82 LEU A CA 1
ATOM 612 C C . LEU A 1 82 ? 8.536 0.682 -18.200 1.00 90.00 82 LEU A C 1
ATOM 614 O O . LEU A 1 82 ? 9.141 0.774 -19.266 1.00 90.00 82 LEU A O 1
ATOM 618 N N . LEU A 1 83 ? 9.000 -0.060 -17.189 1.00 88.69 83 LEU A N 1
ATOM 619 C CA . LEU A 1 83 ? 10.248 -0.823 -17.276 1.00 88.69 83 LEU A CA 1
ATOM 620 C C . LEU A 1 83 ? 10.191 -1.876 -18.394 1.00 88.69 83 LEU A C 1
ATOM 622 O O . LEU A 1 83 ? 11.159 -2.055 -19.135 1.00 88.69 83 LEU A O 1
ATOM 626 N N . ARG A 1 84 ? 9.053 -2.563 -18.542 1.00 89.00 84 ARG A N 1
ATOM 627 C CA . ARG A 1 84 ? 8.838 -3.531 -19.624 1.00 89.00 84 ARG A CA 1
ATOM 628 C C . ARG A 1 84 ? 8.925 -2.864 -21.000 1.00 89.00 84 ARG A C 1
ATOM 630 O O . ARG A 1 84 ? 9.620 -3.388 -21.867 1.00 89.00 84 ARG A O 1
ATOM 637 N N . VAL A 1 85 ? 8.275 -1.712 -21.178 1.00 88.38 85 VAL A N 1
ATOM 638 C CA . VAL A 1 85 ? 8.294 -0.943 -22.436 1.00 88.38 85 VAL A CA 1
ATOM 639 C C . VAL A 1 85 ? 9.695 -0.414 -22.762 1.00 88.38 85 VAL A C 1
ATOM 641 O O . VAL A 1 85 ? 10.129 -0.495 -23.914 1.00 88.38 85 VAL A O 1
ATOM 644 N N . ASN A 1 86 ? 10.433 0.085 -21.764 1.00 84.19 86 ASN A N 1
ATOM 645 C CA . ASN A 1 86 ? 11.817 0.532 -21.948 1.00 84.19 86 ASN A CA 1
ATOM 646 C C . ASN A 1 86 ? 12.700 -0.605 -22.479 1.00 84.19 86 ASN A C 1
ATOM 648 O O . ASN A 1 86 ? 13.452 -0.429 -23.439 1.00 84.19 86 ASN A O 1
ATOM 652 N N . ARG A 1 87 ? 12.571 -1.798 -21.891 1.00 86.19 87 ARG A N 1
ATOM 653 C CA . ARG A 1 87 ? 13.355 -2.973 -22.287 1.00 86.19 87 ARG A CA 1
ATOM 654 C C . ARG A 1 87 ? 12.997 -3.486 -23.676 1.00 86.19 87 ARG A C 1
ATOM 656 O O . ARG A 1 87 ? 13.912 -3.749 -24.449 1.00 86.19 87 ARG A O 1
ATOM 663 N N . SER A 1 88 ? 11.709 -3.582 -24.017 1.00 84.00 88 SER A N 1
ATOM 664 C CA . SER A 1 88 ? 11.293 -4.025 -25.357 1.00 84.00 88 SER A CA 1
ATOM 665 C C . SER A 1 88 ? 11.773 -3.062 -26.443 1.00 84.00 88 SER A C 1
ATOM 667 O O . SER A 1 88 ? 12.334 -3.490 -27.445 1.00 84.00 88 SER A O 1
ATOM 669 N N . THR A 1 89 ? 11.657 -1.754 -26.196 1.00 78.62 89 THR A N 1
ATOM 670 C CA . THR A 1 89 ? 12.120 -0.721 -27.134 1.00 78.62 89 THR A CA 1
ATOM 671 C C . THR A 1 89 ? 13.632 -0.800 -27.365 1.00 78.62 89 THR A C 1
ATOM 673 O O . THR A 1 89 ? 14.094 -0.638 -28.494 1.00 78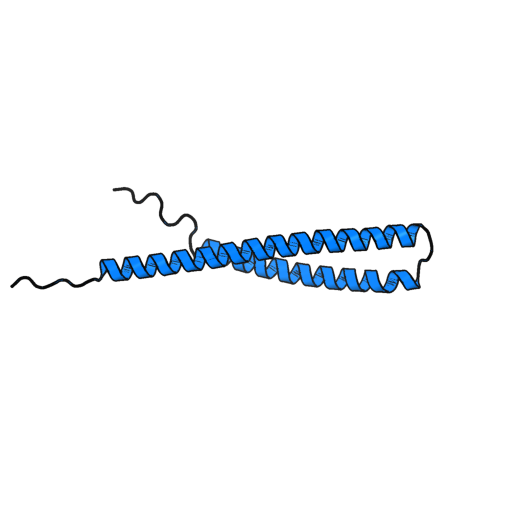.62 89 THR A O 1
ATOM 676 N N . ASN A 1 90 ? 14.415 -1.072 -26.315 1.00 71.56 90 ASN A N 1
ATOM 677 C CA . ASN A 1 90 ? 15.862 -1.255 -26.441 1.00 71.56 90 ASN A CA 1
ATOM 678 C C . ASN A 1 90 ? 16.223 -2.510 -27.252 1.00 71.56 90 ASN A C 1
ATOM 680 O O . ASN A 1 90 ? 17.157 -2.465 -28.055 1.00 71.56 90 ASN A O 1
ATOM 684 N N . THR A 1 91 ? 15.481 -3.609 -27.085 1.00 70.38 91 THR A N 1
ATOM 685 C CA . THR A 1 91 ? 15.657 -4.820 -27.900 1.00 70.38 91 THR A CA 1
ATOM 686 C C . THR A 1 91 ? 15.369 -4.544 -29.376 1.00 70.38 91 THR A C 1
ATOM 688 O O . THR A 1 91 ? 16.224 -4.839 -30.209 1.00 70.38 91 THR A O 1
ATOM 691 N N . ASP A 1 92 ? 14.242 -3.900 -29.693 1.00 68.88 92 ASP A N 1
ATOM 692 C CA . ASP A 1 92 ? 13.847 -3.585 -31.076 1.00 68.88 92 ASP A CA 1
ATOM 693 C C . ASP A 1 92 ? 14.853 -2.649 -31.773 1.00 68.88 92 ASP A C 1
ATOM 695 O O . ASP A 1 92 ? 15.191 -2.810 -32.955 1.00 68.88 92 ASP A O 1
ATOM 699 N N . ALA A 1 93 ? 15.379 -1.671 -31.028 1.00 66.12 93 ALA A N 1
ATOM 700 C CA . ALA A 1 93 ? 16.426 -0.778 -31.514 1.00 66.12 93 ALA A CA 1
ATOM 701 C C . ALA A 1 93 ? 17.730 -1.539 -31.815 1.00 66.12 93 ALA A C 1
ATOM 703 O O . ALA A 1 93 ? 18.361 -1.295 -32.845 1.00 66.12 93 ALA A O 1
ATOM 704 N N . SER A 1 94 ? 18.114 -2.494 -30.961 1.00 68.25 94 SER A N 1
ATOM 705 C CA . SER A 1 94 ? 19.312 -3.318 -31.159 1.00 68.25 94 SER A CA 1
ATOM 706 C C . SER A 1 94 ? 19.183 -4.265 -32.356 1.00 68.25 94 SER A C 1
ATOM 708 O O . SER A 1 94 ? 20.132 -4.400 -33.128 1.00 68.25 94 SER A O 1
ATOM 710 N N . THR A 1 95 ? 18.014 -4.874 -32.567 1.00 68.81 95 THR A N 1
ATOM 711 C CA . THR A 1 95 ? 17.769 -5.740 -33.732 1.00 68.81 95 THR A CA 1
ATOM 712 C C . THR A 1 95 ? 17.760 -4.961 -35.043 1.00 68.81 95 THR A C 1
ATOM 714 O O . THR A 1 95 ? 18.253 -5.461 -36.049 1.00 68.81 95 THR A O 1
ATOM 717 N N . THR A 1 96 ? 17.267 -3.719 -35.034 1.00 70.25 96 THR A N 1
ATOM 718 C CA . THR A 1 96 ? 17.284 -2.851 -36.224 1.00 70.25 96 THR A CA 1
ATOM 719 C C . THR A 1 96 ? 18.705 -2.394 -36.567 1.00 70.25 96 THR A C 1
ATOM 721 O O . THR A 1 96 ? 19.067 -2.354 -37.739 1.00 70.25 96 THR A O 1
ATOM 724 N N . ALA A 1 97 ? 19.536 -2.097 -35.560 1.00 62.09 97 ALA A N 1
ATOM 725 C CA . ALA A 1 97 ? 20.927 -1.689 -35.774 1.00 62.09 97 ALA A CA 1
ATOM 726 C C . ALA A 1 97 ? 21.835 -2.834 -36.271 1.00 62.09 97 ALA A C 1
ATOM 728 O O . ALA A 1 97 ? 22.857 -2.565 -36.894 1.00 62.09 97 ALA A O 1
ATOM 729 N N . ASN A 1 98 ? 21.451 -4.093 -36.022 1.00 63.03 98 ASN A N 1
ATOM 730 C CA . ASN A 1 98 ? 22.202 -5.295 -36.403 1.00 63.03 98 ASN A CA 1
ATOM 731 C C . ASN A 1 98 ? 21.605 -6.057 -37.613 1.00 63.03 98 ASN A C 1
ATOM 733 O O . ASN A 1 98 ? 22.033 -7.176 -37.902 1.00 63.03 98 ASN A O 1
ATOM 737 N N . GLY A 1 99 ? 20.623 -5.485 -38.325 1.00 52.19 99 GLY A N 1
ATOM 738 C CA . GLY A 1 99 ? 20.073 -6.047 -39.569 1.00 52.19 99 GLY A CA 1
ATOM 739 C C . GLY A 1 99 ? 21.067 -5.968 -40.744 1.00 52.19 99 GLY A C 1
ATOM 740 O O . GLY A 1 99 ? 21.899 -5.066 -40.776 1.00 52.19 99 GLY A O 1
ATOM 741 N N . PRO A 1 100 ? 21.024 -6.919 -41.696 1.00 50.84 100 PRO A N 1
ATOM 742 C CA . PRO A 1 100 ? 22.201 -7.460 -42.373 1.00 50.84 100 PRO A CA 1
ATOM 743 C C . PRO A 1 100 ? 22.918 -6.453 -43.275 1.00 50.84 100 PRO A C 1
ATOM 745 O O . PRO A 1 100 ? 22.307 -5.828 -44.141 1.00 50.84 100 PRO A O 1
ATOM 748 N N . SER A 1 101 ? 24.248 -6.405 -43.158 1.00 56.84 101 SER A N 1
ATOM 749 C CA . SER A 1 101 ? 25.124 -5.926 -44.224 1.00 56.84 101 SER A CA 1
ATOM 750 C C . SER A 1 101 ? 24.972 -6.857 -45.432 1.00 56.84 101 SER A C 1
ATOM 752 O O . SER A 1 101 ? 25.684 -7.853 -45.567 1.00 56.84 101 SER A O 1
ATOM 754 N N . SER A 1 102 ? 23.996 -6.585 -46.294 1.00 58.00 102 SER A N 1
ATOM 755 C CA . SER A 1 102 ? 23.901 -7.229 -47.598 1.00 58.00 102 SER A CA 1
ATOM 756 C C . SER A 1 102 ? 25.136 -6.832 -48.399 1.00 58.00 102 SER A C 1
ATOM 758 O O . SER A 1 102 ? 25.310 -5.661 -48.741 1.00 58.00 102 SER A O 1
ATOM 760 N N . GLY A 1 103 ? 26.010 -7.816 -48.617 1.00 53.03 103 GLY A N 1
ATOM 761 C CA . GLY A 1 103 ? 27.239 -7.681 -49.378 1.00 53.03 103 GLY A CA 1
ATOM 762 C C . GLY A 1 103 ? 26.992 -7.056 -50.746 1.00 53.03 103 GLY A C 1
ATOM 763 O O . GLY A 1 103 ? 26.082 -7.454 -51.470 1.00 53.03 103 GLY A O 1
ATOM 764 N N . GLN A 1 104 ? 27.824 -6.079 -51.086 1.00 43.16 104 GLN A N 1
ATOM 765 C CA . GLN A 1 104 ? 27.982 -5.614 -52.455 1.00 43.16 104 GLN A CA 1
ATOM 766 C C . GLN A 1 104 ? 29.234 -6.289 -53.013 1.00 43.16 104 GLN A C 1
ATOM 768 O O . GLN A 1 104 ? 30.357 -5.940 -52.649 1.00 43.16 104 GLN A O 1
ATOM 773 N N . HIS A 1 105 ? 28.983 -7.332 -53.806 1.00 39.62 105 HIS A N 1
ATOM 774 C CA . HIS A 1 105 ? 29.832 -7.718 -54.929 1.00 39.62 105 HIS A CA 1
ATOM 775 C C . HIS A 1 105 ? 29.746 -6.651 -56.023 1.00 39.62 105 HIS A C 1
ATOM 777 O O . HIS A 1 105 ? 28.660 -6.033 -56.140 1.00 39.62 105 HIS A O 1
#

Radius of gyration: 24.83 Å; Cα contacts (8 Å, |Δi|>4): 34; chains: 1; bounding box: 50×23×81 Å

Sequence (105 aa):
MSNNGRNAYSDQALISVINGTDTAISSMNQVSGQVGSVAAVMPMVNNSESGIKLRNAFTTWTSDFNRVVQMMTDLNYKAKDLLRVNRSTNTDASTTANGPSSGQH

Solvent-accessible surface area (backbone atoms only — not comparable to full-atom values): 6133 Å² total; per-residue (Å²): 133,85,88,81,80,88,67,95,64,53,65,68,57,41,51,50,52,37,53,52,42,54,50,50,48,53,55,47,53,52,53,51,52,55,51,50,56,58,60,69,53,43,76,82,76,34,92,47,75,67,36,52,54,50,51,50,52,50,54,51,49,52,54,56,50,52,50,53,47,51,52,49,50,53,53,34,51,53,39,54,51,50,47,52,50,54,51,52,53,52,50,56,52,51,55,63,74,67,55,79,86,75,79,83,128

Organism: NCBI:txid1193682

pLDDT: mean 79.26, std 15.68, range [36.94, 95.31]

Nearest PDB structures (foldseek):
  5ofa-assembly1_B  TM=8.056E-01  e=1.562E+00  Homo sapiens
  4ilo-assembly1_A  TM=5.252E-01  e=8.469E-01  Chlamydia trachomatis L2/434/Bu
  8i4w-assembly1_B  TM=5.417E-01  e=3.681E+00  Saccharomyces cerevisiae S288C
  6g6w-assembly1_B  TM=5.009E-01  e=8.158E+00  Bos taurus

Foldseek 3Di:
DDPPDQPPDDLVRLVVLLVVLVVVLVVLVVVLVVLVVVLVCLVVPDPDPVSVVVNVVSVVVSVVSVVVSVVSVVVSVVSVVVSVVSVVVVVVVVCVVPPDPPDDD